Protein AF-A0A6M1ZUJ4-F1 (afdb_monomer_lite)

Structure (mmCIF, N/CA/C/O backbone):
data_AF-A0A6M1ZUJ4-F1
#
_entry.id   AF-A0A6M1ZUJ4-F1
#
loop_
_atom_site.group_PDB
_atom_site.id
_atom_site.type_symbol
_atom_site.label_atom_id
_atom_site.label_alt_id
_atom_site.label_comp_id
_atom_site.label_asym_id
_atom_site.label_entity_id
_atom_site.label_seq_id
_atom_site.pdbx_PDB_ins_code
_atom_site.Cartn_x
_atom_site.Cartn_y
_atom_site.Cartn_z
_atom_site.occupancy
_atom_site.B_iso_or_equiv
_atom_site.auth_seq_id
_atom_site.auth_comp_id
_atom_site.auth_asym_id
_atom_site.auth_atom_id
_atom_site.pdbx_PDB_model_num
ATOM 1 N N . MET A 1 1 ? 1.430 -3.923 -24.178 1.00 61.16 1 MET A N 1
ATOM 2 C CA . MET A 1 1 ? 0.235 -3.981 -23.313 1.00 61.16 1 MET A CA 1
ATOM 3 C C . MET A 1 1 ? 0.054 -2.600 -22.725 1.00 61.16 1 MET A C 1
ATOM 5 O O . MET A 1 1 ? 1.054 -2.009 -22.336 1.00 61.16 1 MET A O 1
ATOM 9 N N . ASP A 1 2 ? -1.163 -2.072 -22.769 1.00 83.12 2 ASP A N 1
ATOM 10 C CA . ASP A 1 2 ? -1.464 -0.714 -22.314 1.00 83.12 2 ASP A CA 1
ATOM 11 C C . ASP A 1 2 ? -1.152 -0.551 -20.813 1.00 83.12 2 ASP A C 1
ATOM 13 O O . ASP A 1 2 ? -1.411 -1.467 -20.025 1.00 83.12 2 ASP A O 1
ATOM 17 N N . LYS A 1 3 ? -0.570 0.591 -20.426 1.00 77.50 3 LYS A N 1
ATOM 18 C CA . LYS A 1 3 ? -0.231 0.896 -19.027 1.00 77.50 3 LYS A CA 1
ATOM 19 C C . LYS A 1 3 ? -1.488 0.998 -18.166 1.00 77.50 3 LYS A C 1
ATOM 21 O O . LYS A 1 3 ? -1.440 0.568 -17.014 1.00 77.50 3 LYS A O 1
ATOM 26 N N . ASP A 1 4 ? -2.592 1.463 -18.743 1.00 84.19 4 ASP A N 1
ATOM 27 C CA . ASP A 1 4 ? -3.870 1.606 -18.045 1.00 84.19 4 ASP A CA 1
ATOM 28 C C . ASP A 1 4 ? -4.486 0.232 -17.744 1.00 84.19 4 ASP A C 1
ATOM 30 O O . ASP A 1 4 ? -4.960 -0.026 -16.639 1.00 84.19 4 ASP A O 1
ATOM 34 N N . ILE A 1 5 ? -4.358 -0.718 -18.680 1.00 88.75 5 ILE A N 1
ATOM 35 C CA . ILE A 1 5 ? -4.803 -2.108 -18.479 1.00 88.75 5 ILE A CA 1
ATOM 36 C C . ILE A 1 5 ? -4.018 -2.779 -17.344 1.00 88.75 5 ILE A C 1
ATOM 38 O O . ILE A 1 5 ? -4.593 -3.536 -16.561 1.00 88.75 5 ILE A O 1
ATOM 42 N N . LEU A 1 6 ? -2.707 -2.536 -17.254 1.00 88.88 6 LEU A N 1
ATOM 43 C CA . LEU A 1 6 ? -1.883 -3.088 -16.174 1.00 88.88 6 LEU A CA 1
ATOM 44 C C . LEU A 1 6 ? -2.267 -2.516 -14.811 1.00 88.88 6 LEU A C 1
ATOM 46 O O . LEU A 1 6 ? -2.349 -3.263 -13.834 1.00 88.88 6 LEU A O 1
ATOM 50 N N . PHE A 1 7 ? -2.531 -1.212 -14.760 1.00 90.94 7 PHE A N 1
ATOM 51 C CA . PHE A 1 7 ? -2.900 -0.522 -13.533 1.00 90.94 7 PHE A CA 1
ATOM 52 C C . PHE A 1 7 ? -4.209 -1.082 -12.964 1.00 90.94 7 PHE A C 1
ATOM 54 O O . PHE A 1 7 ? -4.247 -1.531 -11.817 1.00 90.94 7 PHE A O 1
ATOM 61 N N . GLU A 1 8 ? -5.244 -1.180 -13.801 1.00 91.69 8 GLU A N 1
ATOM 62 C CA . GLU A 1 8 ? -6.546 -1.715 -13.392 1.00 91.69 8 GLU A CA 1
ATOM 63 C C . GLU A 1 8 ? -6.491 -3.201 -13.022 1.00 91.69 8 GLU A C 1
ATOM 65 O O . GLU A 1 8 ? -7.060 -3.614 -12.010 1.00 91.69 8 GLU A O 1
ATOM 70 N N . LYS A 1 9 ? -5.739 -4.024 -13.766 1.00 91.81 9 LYS A N 1
ATOM 71 C CA . LYS A 1 9 ? -5.535 -5.433 -13.385 1.00 91.81 9 LYS A CA 1
ATOM 72 C C . LYS A 1 9 ? -4.867 -5.575 -12.023 1.00 91.81 9 LYS A C 1
ATOM 74 O O . LYS A 1 9 ? -5.251 -6.449 -11.249 1.00 91.81 9 LYS A O 1
ATOM 79 N N . THR A 1 10 ? -3.901 -4.711 -11.725 1.00 91.19 10 THR A N 1
ATOM 80 C CA . THR A 1 10 ? -3.196 -4.746 -10.442 1.00 91.19 10 THR A CA 1
ATOM 81 C C . THR A 1 10 ? -4.127 -4.361 -9.293 1.00 91.19 10 THR A C 1
ATOM 83 O O . THR A 1 10 ? -4.142 -5.049 -8.275 1.00 91.19 10 THR A O 1
ATOM 86 N N . LYS A 1 11 ? -4.965 -3.327 -9.468 1.00 93.44 11 LYS A N 1
ATOM 87 C CA . LYS A 1 11 ? -6.009 -2.963 -8.491 1.00 93.44 11 LYS A CA 1
ATOM 88 C C . LYS A 1 11 ? -6.936 -4.136 -8.194 1.00 93.44 11 LYS A C 1
ATOM 90 O O . LYS A 1 11 ? -7.133 -4.482 -7.032 1.00 93.44 11 LYS A O 1
ATOM 95 N N . LEU A 1 12 ? -7.475 -4.763 -9.241 1.00 90.81 12 LEU A N 1
ATOM 96 C CA . LEU A 1 12 ? -8.391 -5.894 -9.099 1.00 90.81 12 LEU A CA 1
ATOM 97 C C . LEU A 1 12 ? -7.730 -7.082 -8.395 1.00 90.81 12 LEU A C 1
ATOM 99 O O . LEU A 1 12 ? -8.367 -7.713 -7.558 1.00 90.81 12 LEU A O 1
ATOM 103 N N . ALA A 1 13 ? -6.458 -7.361 -8.687 1.00 90.06 13 ALA A N 1
ATOM 104 C CA . ALA A 1 13 ? -5.714 -8.420 -8.015 1.00 90.06 13 ALA A CA 1
ATOM 105 C C . ALA A 1 13 ? -5.534 -8.144 -6.514 1.00 90.06 13 ALA A C 1
ATOM 107 O O . ALA A 1 13 ? -5.751 -9.042 -5.704 1.00 90.06 13 ALA A O 1
ATOM 108 N N . ILE A 1 14 ? -5.199 -6.903 -6.139 1.00 89.44 14 ILE A N 1
ATOM 109 C CA . ILE A 1 14 ? -5.077 -6.497 -4.730 1.00 89.44 14 ILE A CA 1
ATOM 110 C C . ILE A 1 14 ? -6.417 -6.668 -4.009 1.00 89.44 14 ILE A C 1
ATOM 112 O O . ILE A 1 14 ? -6.458 -7.275 -2.944 1.00 89.44 14 ILE A O 1
ATOM 116 N N . LEU A 1 15 ? -7.510 -6.178 -4.602 1.00 88.44 15 LEU A N 1
ATOM 117 C CA . LEU A 1 15 ? -8.849 -6.277 -4.013 1.00 88.44 15 LEU A CA 1
ATOM 118 C C . LEU A 1 15 ? -9.312 -7.732 -3.870 1.00 88.44 15 LEU A C 1
ATOM 120 O O . LEU A 1 15 ? -9.885 -8.095 -2.847 1.00 88.44 15 LEU A O 1
ATOM 124 N N . ALA A 1 16 ? -9.033 -8.575 -4.866 1.00 86.69 16 ALA A N 1
ATOM 125 C CA . ALA A 1 16 ? -9.377 -9.994 -4.829 1.00 86.69 16 ALA A CA 1
ATOM 126 C C . ALA A 1 16 ? -8.588 -10.777 -3.765 1.00 86.69 16 ALA A C 1
ATOM 128 O O . ALA A 1 16 ? -9.062 -11.808 -3.296 1.00 86.69 16 ALA A O 1
ATOM 129 N N . TYR A 1 17 ? -7.398 -10.304 -3.385 1.00 82.75 17 TYR A N 1
ATOM 130 C CA . TYR A 1 17 ? -6.538 -10.955 -2.396 1.00 82.75 17 TYR A CA 1
ATOM 131 C C . TYR A 1 17 ? -6.800 -10.510 -0.948 1.00 82.75 17 TYR A C 1
ATOM 133 O O . TYR A 1 17 ? -6.127 -10.969 -0.029 1.00 82.75 17 TYR A O 1
ATOM 141 N N . CYS A 1 18 ? -7.762 -9.631 -0.679 1.00 76.81 18 CYS A N 1
ATOM 142 C CA . CYS A 1 18 ? -8.153 -9.323 0.699 1.00 76.81 18 CYS A CA 1
ATOM 143 C C . CYS A 1 18 ? -8.884 -10.534 1.324 1.00 76.81 18 CYS A C 1
ATOM 145 O O . CYS A 1 18 ? -10.108 -10.574 1.361 1.00 76.81 18 CYS A O 1
ATOM 147 N N . ILE A 1 19 ? -8.113 -11.540 1.768 1.00 63.97 19 ILE A N 1
ATOM 148 C CA . ILE A 1 19 ? -8.571 -12.864 2.238 1.00 63.97 19 ILE A CA 1
ATOM 149 C C . ILE A 1 19 ? -9.417 -12.761 3.522 1.00 63.97 19 ILE A C 1
ATOM 151 O O . ILE A 1 19 ? -10.302 -13.588 3.726 1.00 63.97 19 ILE A O 1
ATOM 155 N N . GLU A 1 20 ? -9.183 -11.748 4.366 1.00 59.97 20 GLU A N 1
ATOM 156 C CA . GLU A 1 20 ? -9.837 -11.588 5.678 1.00 59.97 20 GLU A CA 1
ATOM 157 C C . GLU A 1 20 ? -10.272 -10.132 5.941 1.00 59.97 20 GLU A C 1
ATOM 159 O O . GLU A 1 20 ? -9.967 -9.571 6.987 1.00 59.97 20 GLU A O 1
ATOM 164 N N . ASP A 1 21 ? -10.919 -9.472 4.975 1.00 77.19 21 ASP A N 1
ATOM 165 C CA . ASP A 1 21 ? -11.313 -8.041 5.006 1.00 77.19 21 ASP A CA 1
ATOM 166 C C . ASP A 1 21 ? -10.150 -7.027 5.034 1.00 77.19 21 ASP A C 1
ATOM 168 O O . ASP A 1 21 ? -10.345 -5.835 4.788 1.00 77.19 21 ASP A O 1
ATOM 172 N N . TRP A 1 22 ? -8.923 -7.482 5.279 1.00 84.88 22 TRP A N 1
ATOM 173 C CA . TRP A 1 22 ? -7.704 -6.684 5.235 1.00 84.88 22 TRP A CA 1
ATOM 174 C C . TRP A 1 22 ? -6.555 -7.480 4.609 1.00 84.88 22 TRP A C 1
ATOM 176 O O . TRP A 1 22 ? -6.576 -8.706 4.508 1.00 84.88 22 TRP A O 1
ATOM 186 N N . THR A 1 23 ? -5.530 -6.761 4.161 1.00 85.88 23 THR A N 1
ATOM 187 C CA . THR A 1 23 ? -4.269 -7.337 3.693 1.00 85.88 23 THR A CA 1
ATOM 188 C C . THR A 1 23 ? -3.114 -6.472 4.167 1.00 85.88 23 THR A C 1
ATOM 190 O O . THR A 1 23 ? -3.262 -5.268 4.392 1.00 85.88 23 THR A O 1
ATOM 193 N N . SER A 1 24 ? -1.9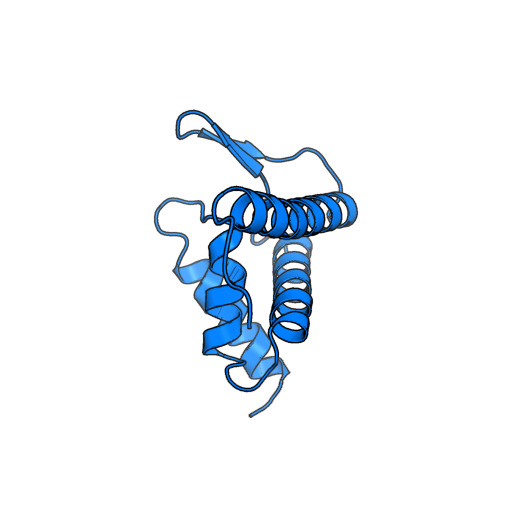48 -7.087 4.330 1.00 86.56 24 SER A N 1
ATOM 194 C CA . SER A 1 24 ? -0.740 -6.352 4.672 1.00 86.56 24 SER A CA 1
ATOM 195 C C . SER A 1 24 ? -0.277 -5.502 3.489 1.00 86.56 24 SER A C 1
ATOM 197 O O . SER A 1 24 ? -0.140 -5.990 2.366 1.00 86.56 24 SER A O 1
ATOM 199 N N . LEU A 1 25 ? 0.049 -4.235 3.757 1.00 87.00 25 LEU A N 1
ATOM 200 C CA . LEU A 1 25 ? 0.579 -3.305 2.755 1.00 87.00 25 LEU A CA 1
ATOM 201 C C . LEU A 1 25 ? 1.894 -3.794 2.123 1.00 87.00 25 LEU A C 1
ATOM 203 O O . LEU A 1 25 ? 2.218 -3.385 1.011 1.00 87.00 25 LEU A O 1
ATOM 207 N N . TYR A 1 26 ? 2.622 -4.698 2.789 1.00 84.69 26 TYR A N 1
ATOM 208 C CA . TYR A 1 26 ? 3.843 -5.318 2.261 1.00 84.69 26 TYR A CA 1
ATOM 209 C C . TYR A 1 26 ? 3.597 -6.273 1.092 1.00 84.69 26 TYR A C 1
ATOM 211 O O . TYR A 1 26 ? 4.525 -6.535 0.334 1.00 84.69 26 TYR A O 1
ATOM 219 N N . PHE A 1 27 ? 2.371 -6.766 0.905 1.00 87.88 27 PHE A N 1
ATOM 220 C CA . PHE A 1 27 ? 2.050 -7.605 -0.251 1.00 87.88 27 PHE A CA 1
ATOM 221 C C . PHE A 1 27 ? 1.761 -6.790 -1.511 1.00 87.88 27 PHE A C 1
ATOM 223 O O . PHE A 1 27 ? 1.849 -7.329 -2.612 1.00 87.88 27 PHE A O 1
ATOM 230 N N . VAL A 1 28 ? 1.457 -5.491 -1.383 1.00 90.12 28 VAL A N 1
ATOM 231 C CA . VAL A 1 28 ? 1.131 -4.637 -2.534 1.00 90.12 28 VAL A CA 1
ATOM 232 C C . VAL A 1 28 ? 2.248 -4.638 -3.589 1.00 90.12 28 VAL A C 1
ATOM 234 O O . VAL A 1 28 ? 1.930 -4.920 -4.746 1.00 90.12 28 VAL A O 1
ATOM 237 N N . PRO A 1 29 ? 3.537 -4.428 -3.244 1.00 91.50 29 PRO A N 1
ATOM 238 C CA . PRO A 1 29 ? 4.625 -4.518 -4.218 1.00 91.50 29 PRO A CA 1
ATOM 239 C C . PRO A 1 29 ? 4.694 -5.849 -4.967 1.00 91.50 29 PRO A C 1
ATOM 241 O O . PRO A 1 29 ? 4.982 -5.840 -6.159 1.00 91.50 29 PRO A O 1
ATOM 244 N N . SER A 1 30 ? 4.368 -6.974 -4.326 1.00 88.94 30 SER A N 1
ATOM 245 C CA . SER A 1 30 ? 4.364 -8.287 -4.983 1.00 88.94 30 SER A CA 1
ATOM 246 C C . SER A 1 30 ? 3.276 -8.404 -6.054 1.00 88.94 30 SER A C 1
ATOM 248 O O . SER A 1 30 ? 3.503 -9.035 -7.083 1.00 88.94 30 SER A O 1
ATOM 250 N N . PHE A 1 31 ? 2.111 -7.770 -5.870 1.00 90.25 31 PHE A N 1
ATOM 251 C CA . PHE A 1 31 ? 1.097 -7.690 -6.932 1.00 90.25 31 PHE A CA 1
ATOM 252 C C . PHE A 1 31 ? 1.571 -6.813 -8.084 1.00 90.25 31 PHE A C 1
ATOM 254 O O . PHE A 1 31 ? 1.404 -7.177 -9.244 1.00 90.25 31 PHE A O 1
ATOM 261 N N . VAL A 1 32 ? 2.202 -5.678 -7.778 1.00 91.06 32 VAL A N 1
ATOM 262 C CA . VAL A 1 32 ? 2.767 -4.797 -8.807 1.00 91.06 32 VAL A CA 1
ATOM 263 C C . VAL A 1 32 ? 3.850 -5.532 -9.599 1.00 91.06 32 VAL A C 1
ATOM 265 O O . VAL A 1 32 ? 3.814 -5.534 -10.824 1.00 91.06 32 VAL A O 1
ATOM 268 N N . GLU A 1 33 ? 4.763 -6.234 -8.939 1.00 91.81 33 GLU A N 1
ATOM 269 C CA . GLU A 1 33 ? 5.832 -6.996 -9.589 1.00 91.81 33 GLU A CA 1
ATOM 270 C C . GLU A 1 33 ? 5.298 -8.054 -10.570 1.00 91.81 33 GLU A C 1
ATOM 272 O O . GLU A 1 33 ? 5.832 -8.196 -11.670 1.00 91.81 33 GLU A O 1
ATOM 277 N N . GLN A 1 34 ? 4.187 -8.729 -10.253 1.00 90.44 34 GLN A N 1
ATOM 278 C CA . GLN A 1 34 ? 3.562 -9.700 -11.166 1.00 90.44 34 GLN A CA 1
ATOM 279 C C . GLN A 1 34 ? 3.147 -9.077 -12.509 1.00 90.44 34 GLN A C 1
ATOM 281 O O . GLN A 1 34 ? 3.288 -9.707 -13.562 1.00 90.44 34 GLN A O 1
ATOM 286 N N . PHE A 1 35 ? 2.654 -7.836 -12.491 1.00 89.81 35 PHE A N 1
ATOM 287 C CA . PHE A 1 35 ? 2.173 -7.128 -13.681 1.00 89.81 35 PHE A CA 1
ATOM 288 C C . PHE A 1 35 ? 3.240 -6.235 -14.336 1.00 89.81 35 PHE A C 1
ATOM 290 O O . PHE A 1 35 ? 3.147 -5.951 -15.533 1.00 89.81 35 PHE A O 1
ATOM 297 N N . TYR A 1 36 ? 4.276 -5.847 -13.589 1.00 89.75 36 TYR A N 1
ATOM 298 C CA . TYR A 1 36 ? 5.360 -4.951 -14.005 1.00 89.75 36 TYR A CA 1
ATOM 299 C C . TYR A 1 36 ? 6.748 -5.615 -13.904 1.00 89.75 36 TYR A C 1
ATOM 301 O O . TYR A 1 36 ? 7.745 -4.945 -13.673 1.00 89.75 36 TYR A O 1
ATOM 309 N N . ARG A 1 37 ? 6.832 -6.930 -14.147 1.00 85.12 37 ARG A N 1
ATOM 310 C CA . ARG A 1 37 ? 8.013 -7.811 -13.961 1.00 85.12 37 ARG A CA 1
ATOM 311 C C . ARG A 1 37 ? 9.356 -7.392 -14.584 1.00 85.12 37 ARG A C 1
ATOM 313 O O . ARG A 1 37 ? 10.353 -8.072 -14.383 1.00 85.12 37 ARG A O 1
ATOM 320 N N . PHE A 1 38 ? 9.369 -6.367 -15.429 1.00 88.75 38 PHE A N 1
ATOM 321 C CA . PHE A 1 38 ? 10.573 -5.867 -16.102 1.00 88.75 38 PHE A CA 1
ATOM 322 C C . PHE A 1 38 ? 11.045 -4.521 -15.550 1.00 88.75 38 PHE A C 1
ATOM 324 O O . PHE A 1 38 ? 12.024 -3.969 -16.044 1.00 88.75 38 PHE A O 1
ATOM 331 N N . GLU A 1 39 ? 10.322 -3.965 -14.582 1.00 89.31 39 GLU A N 1
ATOM 332 C CA . GLU A 1 39 ? 10.677 -2.709 -13.942 1.00 89.31 39 GLU A CA 1
ATOM 333 C C . GLU A 1 39 ? 11.590 -2.959 -12.749 1.00 89.31 39 GLU A C 1
ATOM 335 O O . GLU A 1 39 ? 11.524 -4.002 -12.098 1.00 89.31 39 GLU A O 1
ATOM 340 N N . ASP A 1 40 ? 12.465 -1.999 -12.473 1.00 92.62 40 ASP A N 1
ATOM 341 C CA . ASP A 1 40 ? 13.332 -2.068 -11.310 1.00 92.62 40 ASP A CA 1
ATOM 342 C C . ASP A 1 40 ? 12.550 -1.867 -10.001 1.00 92.62 40 ASP A C 1
ATOM 344 O O . ASP A 1 40 ? 11.420 -1.370 -9.963 1.00 92.62 40 ASP A O 1
ATOM 348 N N . SER A 1 41 ? 13.188 -2.240 -8.892 1.00 87.12 41 SER A N 1
ATOM 349 C CA . SER A 1 41 ? 12.569 -2.193 -7.565 1.00 87.12 41 SER A CA 1
ATOM 350 C C . SER A 1 41 ? 12.121 -0.793 -7.117 1.00 87.12 41 SER A C 1
ATOM 352 O O . SER A 1 41 ? 11.191 -0.684 -6.313 1.00 87.12 41 SER A O 1
ATOM 354 N N . GLU A 1 42 ? 12.742 0.282 -7.611 1.00 90.12 42 GLU A N 1
ATOM 355 C CA . GLU A 1 42 ? 12.346 1.651 -7.280 1.00 90.12 42 GLU A CA 1
ATOM 356 C C . GLU A 1 42 ? 11.053 2.018 -8.013 1.00 90.12 42 GLU A C 1
ATOM 358 O O . GLU A 1 42 ? 10.096 2.488 -7.387 1.00 90.12 42 GLU A O 1
ATOM 363 N N . LEU A 1 43 ? 10.969 1.705 -9.309 1.00 92.50 43 LEU A N 1
ATOM 364 C CA . LEU A 1 43 ? 9.747 1.875 -10.094 1.00 92.50 43 LEU A CA 1
ATOM 365 C C . LEU A 1 43 ? 8.581 1.048 -9.541 1.00 92.50 43 LEU A C 1
ATOM 367 O O . LEU A 1 43 ? 7.471 1.576 -9.426 1.00 92.50 43 LEU A O 1
ATOM 371 N N . ILE A 1 44 ? 8.822 -0.194 -9.110 1.00 92.50 44 ILE A N 1
ATOM 372 C CA . ILE A 1 44 ? 7.797 -1.024 -8.457 1.00 92.50 44 ILE A CA 1
ATOM 373 C C . ILE A 1 44 ? 7.252 -0.340 -7.197 1.00 92.50 44 ILE A C 1
ATOM 375 O O . ILE A 1 44 ? 6.033 -0.276 -7.011 1.00 92.50 44 ILE A O 1
ATOM 379 N N . LYS A 1 45 ? 8.111 0.239 -6.349 1.00 91.56 45 LYS A N 1
ATOM 380 C CA . LYS A 1 45 ? 7.673 0.978 -5.150 1.00 91.56 45 LYS A CA 1
ATOM 381 C C . LYS A 1 45 ? 6.866 2.222 -5.506 1.00 91.56 45 LYS A C 1
ATOM 383 O O . LYS A 1 45 ? 5.806 2.448 -4.920 1.00 91.56 45 LYS A O 1
ATOM 388 N N . ILE A 1 46 ? 7.329 3.008 -6.481 1.00 93.88 46 ILE A N 1
ATOM 389 C CA . ILE A 1 46 ? 6.624 4.208 -6.958 1.00 93.88 46 ILE A CA 1
ATOM 390 C C . ILE A 1 46 ? 5.219 3.836 -7.443 1.00 93.88 46 ILE A C 1
ATOM 392 O O . ILE A 1 46 ? 4.236 4.477 -7.064 1.00 93.88 46 ILE A O 1
ATOM 396 N N . LYS A 1 47 ? 5.102 2.765 -8.229 1.00 94.06 47 LYS A N 1
ATOM 397 C CA . LYS A 1 47 ? 3.813 2.286 -8.738 1.00 94.06 47 LYS A CA 1
ATOM 398 C C . LYS A 1 47 ? 2.917 1.714 -7.663 1.00 94.06 47 LYS A C 1
ATOM 400 O O . LYS A 1 47 ? 1.719 1.971 -7.686 1.00 94.06 47 LYS A O 1
ATOM 405 N N . SER A 1 48 ? 3.492 1.012 -6.695 1.00 94.88 48 SER A N 1
ATOM 406 C CA . SER A 1 48 ? 2.761 0.524 -5.526 1.00 94.88 48 SER A CA 1
ATOM 407 C C . SER A 1 48 ? 2.106 1.681 -4.774 1.00 94.88 48 SER A C 1
ATOM 409 O O . SER A 1 48 ? 0.908 1.635 -4.507 1.00 94.88 48 SER A O 1
ATOM 411 N N . LEU A 1 49 ? 2.845 2.765 -4.515 1.00 95.88 49 LEU A N 1
ATOM 412 C CA . LEU A 1 49 ? 2.286 3.965 -3.883 1.00 95.88 49 LEU A CA 1
ATOM 413 C C . LEU A 1 49 ? 1.215 4.638 -4.753 1.00 95.88 49 LEU A C 1
ATOM 415 O O . LEU A 1 49 ? 0.210 5.099 -4.218 1.00 95.88 49 LEU A O 1
ATOM 419 N N . ALA A 1 50 ? 1.393 4.676 -6.077 1.00 96.12 50 ALA A N 1
ATOM 420 C CA . ALA A 1 50 ? 0.393 5.225 -6.994 1.00 96.12 50 ALA A CA 1
ATOM 421 C C . ALA A 1 50 ? -0.918 4.417 -6.986 1.00 96.12 50 ALA A C 1
ATOM 423 O O . ALA A 1 50 ? -2.000 5.003 -6.953 1.00 96.12 50 ALA A O 1
ATOM 424 N N . ILE A 1 51 ? -0.828 3.086 -6.958 1.00 95.25 51 ILE A N 1
ATOM 425 C CA . ILE A 1 51 ? -1.987 2.188 -6.879 1.00 95.25 51 ILE A CA 1
ATOM 426 C C . ILE A 1 51 ? -2.682 2.323 -5.522 1.00 95.25 51 ILE A C 1
ATOM 428 O O . ILE A 1 51 ? -3.896 2.496 -5.482 1.00 95.25 51 ILE A O 1
ATOM 432 N N . ILE A 1 52 ? -1.930 2.335 -4.414 1.00 95.44 52 ILE A N 1
ATOM 433 C CA . ILE A 1 52 ? -2.491 2.555 -3.069 1.00 95.44 52 ILE A CA 1
ATOM 434 C C . ILE A 1 52 ? -3.209 3.902 -3.005 1.00 95.44 52 ILE A C 1
ATOM 436 O O . ILE A 1 52 ? -4.334 3.977 -2.517 1.00 95.44 52 ILE A O 1
ATOM 440 N N . LYS A 1 53 ? -2.584 4.965 -3.528 1.00 96.88 53 LYS A N 1
ATOM 441 C CA . LYS A 1 53 ? -3.198 6.294 -3.593 1.00 96.88 53 LYS A CA 1
ATOM 442 C C . LYS A 1 53 ? -4.530 6.244 -4.330 1.00 96.88 53 LYS A C 1
ATOM 444 O O . LYS A 1 53 ? -5.510 6.770 -3.821 1.00 96.88 53 LYS A O 1
ATOM 449 N N . ASN A 1 54 ? -4.564 5.608 -5.499 1.00 96.38 54 ASN A N 1
ATOM 450 C CA . ASN A 1 54 ? -5.782 5.502 -6.288 1.00 96.38 54 ASN A CA 1
ATOM 451 C C . ASN A 1 54 ? -6.880 4.705 -5.555 1.00 96.38 54 ASN A C 1
ATOM 453 O O . ASN A 1 54 ? -8.013 5.167 -5.497 1.00 96.38 54 ASN A O 1
ATOM 457 N N . LEU A 1 55 ? -6.544 3.582 -4.914 1.00 95.12 55 LEU A N 1
ATOM 458 C CA . LEU A 1 55 ? -7.502 2.798 -4.124 1.00 95.12 55 LEU A CA 1
ATOM 459 C C . LEU A 1 55 ? -8.080 3.591 -2.936 1.00 95.12 55 LEU A C 1
ATOM 461 O O . LEU A 1 55 ? -9.266 3.462 -2.626 1.00 95.12 55 LEU A O 1
ATOM 465 N N . LEU A 1 56 ? -7.257 4.413 -2.274 1.00 95.31 56 LEU A N 1
ATOM 466 C CA . LEU A 1 56 ? -7.688 5.298 -1.186 1.00 95.31 56 LEU A CA 1
ATOM 467 C C . LEU A 1 56 ? -8.560 6.454 -1.700 1.00 95.31 56 LEU A C 1
ATOM 469 O O . LEU A 1 56 ? -9.596 6.746 -1.103 1.00 95.31 56 LEU A O 1
ATOM 473 N N . ASP A 1 57 ? -8.161 7.095 -2.804 1.00 96.94 57 ASP A N 1
ATOM 474 C CA . ASP A 1 57 ? -8.905 8.191 -3.441 1.00 96.94 57 ASP A CA 1
ATOM 475 C C . ASP A 1 57 ? -10.299 7.716 -3.897 1.00 96.94 57 ASP A C 1
ATOM 477 O O . ASP A 1 57 ? -11.298 8.405 -3.681 1.00 96.94 57 ASP A O 1
ATOM 481 N N . GLU A 1 58 ? -10.385 6.507 -4.463 1.00 95.50 58 GLU A N 1
ATOM 482 C CA . GLU A 1 58 ? -11.640 5.869 -4.888 1.00 95.50 58 GLU A CA 1
ATOM 483 C C . GLU A 1 58 ? -12.455 5.287 -3.718 1.00 95.50 58 GLU A C 1
ATOM 485 O O . GLU A 1 58 ? -13.557 4.782 -3.927 1.00 95.50 58 GLU A O 1
ATOM 490 N N . LYS A 1 59 ? -11.950 5.383 -2.478 1.00 94.81 59 LYS A N 1
ATOM 491 C CA . LYS A 1 59 ? -12.575 4.840 -1.258 1.00 94.81 59 LYS A CA 1
ATOM 492 C C . LYS A 1 59 ? -12.851 3.332 -1.328 1.00 94.81 59 LYS A C 1
ATOM 494 O O . LYS A 1 59 ? -13.767 2.842 -0.671 1.00 94.81 59 LYS A O 1
ATOM 499 N N . LEU A 1 60 ? -12.056 2.601 -2.109 1.00 92.19 60 LEU A N 1
ATOM 500 C CA . LEU A 1 60 ? -12.149 1.144 -2.230 1.00 92.19 60 LEU A CA 1
ATOM 501 C C . LEU A 1 60 ? -11.447 0.429 -1.074 1.00 92.19 60 LEU A C 1
ATOM 503 O O . LEU A 1 60 ? -11.784 -0.707 -0.755 1.00 92.19 60 LEU A O 1
ATOM 507 N N . VAL A 1 61 ? -10.477 1.094 -0.444 1.00 92.31 61 VAL A N 1
ATOM 508 C CA . VAL A 1 61 ? -9.738 0.578 0.712 1.00 92.31 61 VAL A CA 1
ATOM 509 C C . VAL A 1 61 ? -9.586 1.650 1.785 1.00 92.31 61 VAL A C 1
ATOM 511 O O . VAL A 1 61 ? -9.729 2.847 1.530 1.00 92.31 61 VAL A O 1
ATOM 514 N N . VAL A 1 62 ? -9.238 1.211 2.990 1.00 93.50 62 VAL A N 1
ATOM 515 C CA . VAL A 1 62 ? -8.841 2.065 4.112 1.00 93.50 62 VAL A CA 1
ATOM 516 C C . VAL A 1 62 ? -7.495 1.562 4.628 1.00 93.50 62 VAL A C 1
ATOM 518 O O . VAL A 1 62 ? -7.277 0.356 4.692 1.00 93.50 62 VAL A O 1
ATOM 521 N N . ALA A 1 63 ? -6.585 2.469 4.989 1.00 94.44 63 ALA A N 1
ATOM 522 C CA . ALA A 1 63 ? -5.311 2.118 5.617 1.00 94.44 63 ALA A CA 1
ATOM 523 C C . ALA A 1 63 ? -5.426 2.180 7.147 1.00 94.44 63 ALA A C 1
ATOM 525 O O . ALA A 1 63 ? -6.133 3.030 7.696 1.00 94.44 63 ALA A O 1
ATOM 526 N N . GLY A 1 64 ? -4.744 1.274 7.838 1.00 94.88 64 GLY A N 1
ATOM 527 C CA . GLY A 1 64 ? -4.880 1.119 9.278 1.00 94.88 64 GLY A CA 1
ATOM 528 C C . GLY A 1 64 ? -3.863 0.155 9.867 1.00 94.88 64 GLY A C 1
ATOM 529 O O . GLY A 1 64 ? -3.125 -0.509 9.142 1.00 94.88 64 GLY A O 1
ATOM 530 N N . ASP A 1 65 ? -3.862 0.081 11.193 1.00 92.94 65 ASP A N 1
ATOM 531 C CA . ASP A 1 65 ? -3.084 -0.900 11.941 1.00 92.94 65 ASP A CA 1
ATOM 532 C C . ASP A 1 65 ? -3.954 -2.121 12.249 1.00 92.94 65 ASP A C 1
ATOM 534 O O . ASP A 1 65 ? -5.146 -1.994 12.540 1.00 92.94 65 ASP A O 1
ATOM 538 N N . LEU A 1 66 ? -3.353 -3.307 12.231 1.00 89.94 66 LEU A N 1
ATOM 539 C CA . LEU A 1 66 ? -3.981 -4.519 12.744 1.00 89.94 66 LEU A CA 1
ATOM 540 C C . LEU A 1 66 ? -3.443 -4.791 14.152 1.00 89.94 66 LEU A C 1
ATOM 542 O O . LEU A 1 66 ? -2.289 -5.178 14.317 1.00 89.94 66 LEU A O 1
ATOM 546 N N . ILE A 1 67 ? -4.275 -4.582 15.173 1.00 91.06 67 ILE A N 1
ATOM 547 C CA . ILE A 1 67 ? -3.903 -4.762 16.583 1.00 91.06 67 ILE A CA 1
ATOM 548 C C . ILE A 1 67 ? -4.824 -5.816 17.190 1.00 91.06 67 ILE A C 1
ATOM 550 O O . ILE A 1 67 ? -6.039 -5.636 17.201 1.00 91.06 67 ILE A O 1
ATOM 554 N N . ASN A 1 68 ? -4.259 -6.909 17.715 1.00 89.44 68 ASN A N 1
ATOM 555 C CA . ASN A 1 68 ? -5.017 -8.022 18.307 1.00 89.44 68 ASN A CA 1
ATOM 556 C C . ASN A 1 68 ? -6.150 -8.529 17.386 1.00 89.44 68 ASN A C 1
ATOM 558 O O . ASN A 1 68 ? -7.298 -8.631 17.816 1.00 89.44 68 ASN A O 1
ATOM 562 N N . ASN A 1 69 ? -5.846 -8.782 16.104 1.00 86.19 69 ASN A N 1
ATOM 563 C CA . ASN A 1 69 ? -6.816 -9.158 15.059 1.00 86.19 69 ASN A CA 1
ATOM 564 C C . ASN A 1 69 ? -7.944 -8.143 14.798 1.00 86.19 69 ASN A C 1
ATOM 566 O O . ASN A 1 69 ? -8.928 -8.460 14.133 1.00 86.19 69 ASN A O 1
ATOM 570 N N . LYS A 1 70 ? -7.814 -6.907 15.283 1.00 89.81 70 LYS A N 1
ATOM 571 C CA . LYS A 1 70 ? -8.768 -5.835 15.018 1.00 89.81 70 LYS A CA 1
ATOM 572 C C . LYS A 1 70 ? -8.136 -4.778 14.129 1.00 89.81 70 LYS A C 1
ATOM 574 O O . LYS A 1 70 ? -7.099 -4.211 14.470 1.00 89.81 70 LYS A O 1
ATOM 579 N N . PHE A 1 71 ? -8.796 -4.485 13.015 1.00 91.06 71 PHE A N 1
ATOM 580 C CA . PHE A 1 71 ? -8.397 -3.395 12.136 1.00 91.06 71 PHE A CA 1
ATOM 581 C C . PHE A 1 71 ? -8.764 -2.041 12.757 1.00 91.06 71 PHE A C 1
ATOM 583 O O . PHE A 1 71 ? -9.909 -1.810 13.160 1.00 91.06 71 PHE A O 1
ATOM 590 N N . ILE A 1 72 ? -7.785 -1.143 12.845 1.00 94.31 72 ILE A N 1
ATOM 591 C CA . ILE A 1 72 ? -7.922 0.213 13.375 1.00 94.31 72 ILE A CA 1
ATOM 592 C C . ILE A 1 72 ? -7.555 1.198 12.259 1.00 94.31 72 ILE A C 1
ATOM 594 O O . ILE A 1 72 ? -6.370 1.404 11.990 1.00 94.31 72 ILE A O 1
ATOM 598 N N . PRO A 1 73 ? -8.556 1.832 11.618 1.00 94.94 73 PRO A N 1
ATOM 599 C CA . PRO A 1 73 ? -8.328 2.822 10.575 1.00 94.94 73 PRO A CA 1
ATOM 600 C C . PRO A 1 73 ? -7.475 3.992 11.055 1.00 94.94 73 PRO A C 1
ATOM 602 O O . PRO A 1 73 ? -7.699 4.549 12.137 1.00 94.94 73 PRO A O 1
ATOM 605 N N . TRP A 1 74 ? -6.549 4.431 10.213 1.00 96.44 74 TRP A N 1
ATOM 606 C CA . TRP A 1 74 ? -5.795 5.649 10.459 1.00 96.44 74 TRP A CA 1
ATOM 607 C C . TRP A 1 74 ? -6.659 6.888 10.221 1.00 96.44 74 TRP A C 1
ATOM 609 O O . TRP A 1 74 ? -7.295 7.044 9.181 1.00 96.44 74 TRP A O 1
ATOM 619 N N . LYS A 1 75 ? -6.648 7.816 11.182 1.00 95.38 75 LYS A N 1
ATOM 620 C CA . LYS A 1 75 ? -7.318 9.120 11.068 1.00 95.38 75 LYS A CA 1
ATOM 621 C C . LYS A 1 75 ? -6.349 10.167 10.528 1.00 95.38 75 LYS A C 1
ATOM 623 O O . LYS A 1 75 ? -5.944 11.069 11.253 1.00 95.38 75 LYS A O 1
ATOM 628 N N . MET A 1 76 ? -5.938 10.007 9.277 1.00 95.88 76 MET A N 1
ATOM 629 C CA . MET A 1 76 ? -5.011 10.921 8.607 1.00 95.88 76 MET A CA 1
ATOM 630 C C . MET A 1 76 ? -5.380 11.079 7.133 1.00 95.88 76 MET A C 1
ATOM 632 O O . MET A 1 76 ? -6.144 10.285 6.583 1.00 95.88 76 MET A O 1
ATOM 636 N N . SER A 1 77 ? -4.854 12.117 6.490 1.00 97.06 77 SER A N 1
ATOM 637 C CA . SER A 1 77 ? -5.062 12.337 5.060 1.00 97.06 77 SER A CA 1
ATOM 638 C C . SER A 1 77 ? -4.391 11.248 4.214 1.00 97.06 77 SER A C 1
ATOM 640 O O . SER A 1 77 ? -3.469 10.558 4.656 1.00 97.06 77 SER A O 1
ATOM 642 N N . ILE A 1 78 ? -4.811 11.118 2.953 1.00 96.75 78 ILE A N 1
ATOM 643 C CA . ILE A 1 78 ? -4.202 10.177 1.997 1.00 96.75 78 ILE A CA 1
ATOM 644 C C . ILE A 1 78 ? -2.706 10.472 1.825 1.00 96.75 78 ILE A C 1
ATOM 646 O O . ILE A 1 78 ? -1.886 9.559 1.827 1.00 96.75 78 ILE A O 1
ATOM 650 N N . ASN A 1 79 ? -2.317 11.747 1.764 1.00 96.75 79 ASN A N 1
ATOM 651 C CA . ASN A 1 79 ? -0.909 12.131 1.643 1.00 96.75 79 ASN A CA 1
ATOM 652 C C . ASN A 1 79 ? -0.082 11.748 2.881 1.00 96.75 79 ASN A C 1
ATOM 654 O O . ASN A 1 79 ? 1.056 11.307 2.739 1.00 96.75 79 ASN A O 1
ATOM 658 N N . GLU A 1 80 ? -0.631 11.907 4.086 1.00 97.31 80 GLU A N 1
ATOM 659 C CA . GLU A 1 80 ? 0.027 11.464 5.325 1.00 97.31 80 GLU A CA 1
ATOM 660 C C . GLU A 1 80 ? 0.119 9.941 5.394 1.00 97.31 80 GLU A C 1
ATOM 662 O O . GLU A 1 80 ? 1.171 9.411 5.744 1.00 97.31 80 GLU A O 1
ATOM 667 N N . THR A 1 81 ? -0.937 9.248 4.964 1.00 96.38 81 THR A N 1
ATOM 668 C CA . THR A 1 81 ? -0.971 7.788 4.844 1.00 96.38 81 THR A CA 1
ATOM 669 C C . THR A 1 81 ? 0.162 7.305 3.944 1.00 96.38 81 THR A C 1
ATOM 671 O O . THR A 1 81 ? 0.983 6.500 4.367 1.00 96.38 81 THR A O 1
ATOM 674 N N . LEU A 1 82 ? 0.282 7.846 2.728 1.00 96.50 82 LEU A N 1
ATOM 675 C CA . LEU A 1 82 ? 1.337 7.461 1.784 1.00 96.50 82 LEU A CA 1
ATOM 676 C C . LEU A 1 82 ? 2.742 7.759 2.318 1.00 96.50 82 LEU A C 1
ATOM 678 O O . LEU A 1 82 ? 3.651 6.956 2.119 1.00 96.50 82 LEU A O 1
ATOM 682 N N . LYS A 1 83 ? 2.929 8.890 3.013 1.00 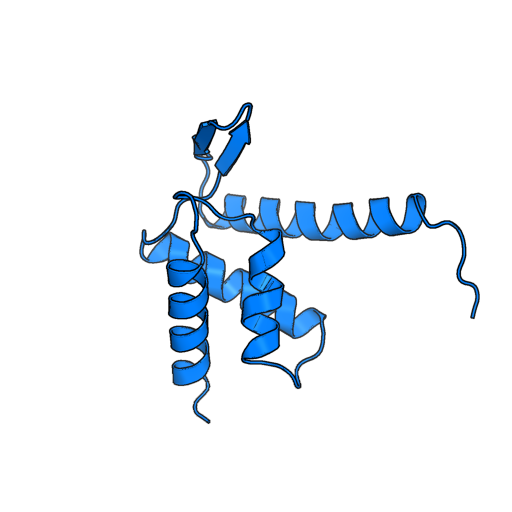95.88 83 LYS A N 1
ATOM 683 C CA . LYS A 1 83 ? 4.203 9.217 3.671 1.00 95.88 83 LYS A CA 1
ATOM 684 C C . LYS A 1 83 ? 4.555 8.199 4.753 1.00 95.88 83 LYS A C 1
ATOM 686 O O . LYS A 1 83 ? 5.704 7.767 4.801 1.00 95.88 83 LYS A O 1
ATOM 691 N N . ARG A 1 84 ? 3.585 7.804 5.583 1.00 95.00 84 ARG A N 1
ATOM 692 C CA . ARG A 1 84 ? 3.772 6.774 6.610 1.00 95.00 84 ARG A CA 1
ATOM 693 C C . ARG A 1 84 ? 4.152 5.436 5.980 1.00 95.00 84 ARG A C 1
ATOM 695 O O . ARG A 1 84 ? 5.199 4.907 6.318 1.00 95.00 84 ARG A O 1
ATOM 702 N N . ILE A 1 85 ? 3.391 4.966 4.990 1.00 93.69 85 ILE A N 1
ATOM 703 C CA . ILE A 1 85 ? 3.671 3.708 4.273 1.00 93.69 85 ILE A CA 1
ATOM 704 C C . ILE A 1 85 ? 5.076 3.717 3.671 1.00 93.69 85 ILE A C 1
ATOM 706 O O . ILE A 1 85 ? 5.836 2.767 3.842 1.00 93.69 85 ILE A O 1
ATOM 710 N N . LYS A 1 86 ? 5.444 4.810 2.992 1.00 93.56 86 LYS A N 1
ATOM 711 C CA . LYS A 1 86 ? 6.783 4.972 2.422 1.00 93.56 86 LYS A CA 1
ATOM 712 C C . LYS A 1 86 ? 7.868 4.895 3.502 1.00 93.56 86 LYS A C 1
ATOM 714 O O . LYS A 1 86 ? 8.844 4.175 3.319 1.00 93.56 86 LYS A O 1
ATOM 719 N N . SER A 1 87 ? 7.685 5.603 4.617 1.00 92.06 87 SER A N 1
ATOM 720 C CA . SER A 1 87 ? 8.615 5.573 5.751 1.00 92.06 87 SER A CA 1
ATOM 721 C C . SER A 1 87 ? 8.741 4.169 6.349 1.00 92.06 87 SER A C 1
ATOM 723 O O . SER A 1 87 ? 9.852 3.726 6.629 1.00 92.06 87 SER A O 1
ATOM 725 N N . ASP A 1 88 ? 7.630 3.454 6.520 1.00 89.69 88 ASP A N 1
ATOM 726 C CA . ASP A 1 88 ? 7.617 2.094 7.068 1.00 89.69 88 ASP A CA 1
ATOM 727 C C . ASP A 1 88 ? 8.387 1.128 6.152 1.00 89.69 88 ASP A C 1
ATOM 729 O O . ASP A 1 88 ? 9.227 0.356 6.618 1.00 89.69 88 ASP A O 1
ATOM 733 N N . TRP A 1 89 ? 8.192 1.231 4.833 1.00 88.44 89 TRP A N 1
ATOM 734 C CA . TRP A 1 89 ? 8.937 0.445 3.844 1.00 88.44 89 TRP A CA 1
ATOM 735 C C . TRP A 1 89 ? 10.440 0.749 3.843 1.00 88.44 89 TRP A C 1
ATOM 737 O O . TRP A 1 89 ? 11.257 -0.160 3.699 1.00 88.44 89 TRP A O 1
ATOM 747 N N . GLU A 1 90 ? 10.823 2.016 3.997 1.00 87.19 90 GLU A N 1
ATOM 748 C CA . GLU A 1 90 ? 12.229 2.431 4.060 1.00 87.19 90 GLU A CA 1
ATOM 749 C C . GLU A 1 90 ? 12.913 1.993 5.360 1.00 87.19 90 GLU A C 1
ATOM 751 O O . GLU A 1 90 ? 14.100 1.666 5.345 1.00 87.19 90 GLU A O 1
ATOM 756 N N . ASN A 1 91 ? 12.188 1.974 6.480 1.00 82.88 91 ASN A N 1
ATOM 757 C CA . ASN A 1 91 ? 12.746 1.598 7.777 1.00 82.88 91 ASN A CA 1
ATOM 758 C C . ASN A 1 91 ? 12.859 0.080 7.949 1.00 82.88 91 ASN A C 1
ATOM 760 O O . ASN A 1 91 ? 13.875 -0.382 8.457 1.00 82.88 91 ASN A O 1
ATOM 764 N N . LEU A 1 92 ? 11.922 -0.710 7.420 1.00 71.31 92 LEU A N 1
ATOM 765 C CA . LEU A 1 92 ? 12.060 -2.172 7.408 1.00 71.31 92 LEU A CA 1
ATOM 766 C C . LEU A 1 92 ? 13.280 -2.659 6.633 1.00 71.31 92 LEU A C 1
ATOM 768 O O . LEU A 1 92 ? 13.917 -3.628 7.035 1.00 71.31 92 LEU A O 1
ATOM 772 N N . LEU A 1 93 ? 13.636 -1.976 5.543 1.00 59.03 93 LEU A N 1
ATOM 773 C CA . LEU A 1 93 ? 14.865 -2.276 4.811 1.00 59.03 93 LEU A CA 1
ATOM 774 C C . LEU A 1 93 ? 16.109 -2.022 5.669 1.00 59.03 93 LEU A C 1
ATOM 776 O O . LEU A 1 93 ? 17.072 -2.776 5.570 1.00 59.03 93 LEU A O 1
ATOM 780 N N . LYS A 1 94 ? 16.091 -1.002 6.534 1.00 58.09 94 LYS A N 1
ATOM 781 C CA . LYS A 1 94 ? 17.200 -0.726 7.458 1.00 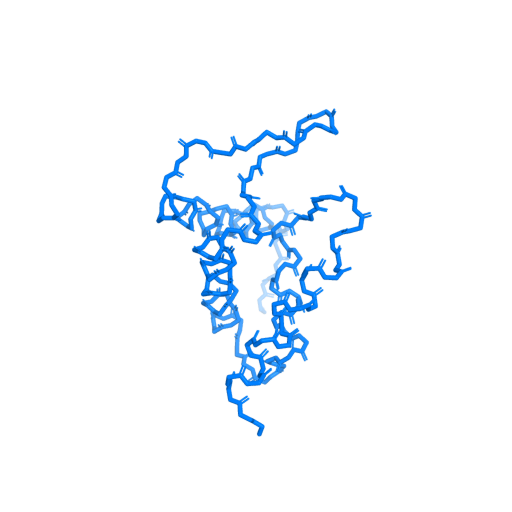58.09 94 LYS A CA 1
ATOM 782 C C . LYS A 1 94 ? 17.275 -1.779 8.558 1.00 58.09 94 LYS A C 1
ATOM 784 O O . LYS A 1 94 ? 18.364 -2.268 8.831 1.00 58.09 94 LYS A O 1
ATOM 789 N N . ASP A 1 95 ? 16.140 -2.180 9.123 1.00 52.56 95 ASP A N 1
ATOM 790 C CA . ASP A 1 95 ? 16.104 -3.190 10.185 1.00 52.56 95 ASP A CA 1
ATOM 791 C C . ASP A 1 95 ? 16.498 -4.583 9.668 1.00 52.56 95 ASP A C 1
ATOM 793 O O . ASP A 1 95 ? 17.224 -5.305 10.347 1.00 52.56 95 ASP A O 1
ATOM 797 N N . LEU A 1 96 ? 16.129 -4.939 8.432 1.00 48.31 96 LEU A N 1
ATOM 798 C CA . LEU A 1 96 ? 16.609 -6.156 7.764 1.00 48.31 96 LEU A CA 1
ATOM 799 C C . LEU A 1 96 ? 18.125 -6.126 7.514 1.00 48.31 96 LEU A C 1
ATOM 801 O O . LEU A 1 96 ? 18.791 -7.138 7.714 1.00 48.31 96 LEU A O 1
ATOM 805 N N . VAL A 1 97 ? 18.687 -4.976 7.127 1.00 51.88 97 VAL A N 1
ATOM 806 C CA . VAL A 1 97 ? 20.144 -4.803 6.958 1.00 51.88 97 VAL A CA 1
ATOM 807 C C . VAL A 1 97 ? 20.882 -4.884 8.300 1.00 51.88 97 VAL A C 1
ATOM 809 O O . VAL A 1 97 ? 21.987 -5.416 8.362 1.00 51.88 97 VAL A O 1
ATOM 812 N N . VAL A 1 98 ? 20.274 -4.399 9.386 1.00 50.66 98 VAL A N 1
ATOM 813 C CA . VAL A 1 98 ? 20.845 -4.468 10.741 1.00 50.66 98 VAL A CA 1
ATOM 814 C C . VAL A 1 98 ? 20.757 -5.884 11.324 1.00 50.66 98 VAL A C 1
ATOM 816 O O . VAL A 1 98 ? 21.694 -6.328 11.987 1.00 50.66 98 VAL A O 1
ATOM 819 N N . LEU A 1 99 ? 19.674 -6.620 11.053 1.00 42.88 99 LEU A N 1
ATOM 820 C CA . LEU A 1 99 ? 19.499 -8.011 11.489 1.00 42.88 99 LEU A CA 1
ATOM 821 C C . LEU A 1 99 ? 20.355 -9.002 10.681 1.00 42.88 99 LEU A C 1
ATOM 823 O O . LEU A 1 99 ? 20.777 -10.021 11.225 1.00 42.88 99 LEU A O 1
ATOM 827 N N . HIS A 1 100 ? 20.660 -8.692 9.418 1.00 41.00 100 HIS A N 1
ATOM 828 C CA . HIS A 1 100 ? 21.541 -9.477 8.547 1.00 41.00 100 HIS A CA 1
ATOM 829 C C . HIS A 1 100 ? 22.915 -8.826 8.359 1.00 41.00 100 HIS A C 1
ATOM 831 O O . HIS A 1 100 ? 23.386 -8.673 7.230 1.00 41.00 100 HIS A O 1
ATOM 837 N N . GLY A 1 101 ? 23.590 -8.456 9.453 1.00 44.84 101 G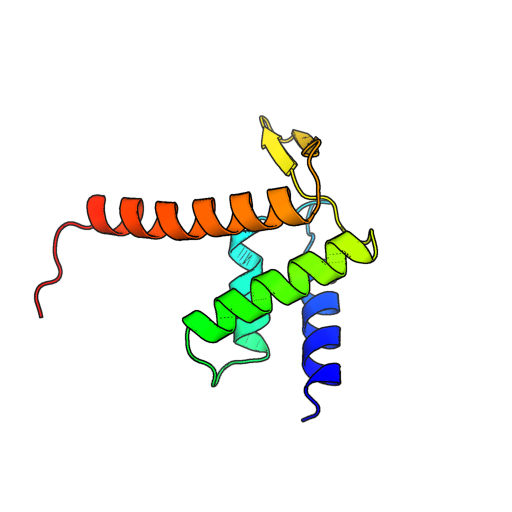LY A N 1
ATOM 838 C CA . GLY A 1 101 ? 25.013 -8.122 9.382 1.00 44.84 101 GLY A CA 1
ATOM 839 C C . GLY A 1 101 ? 25.761 -9.170 8.542 1.00 44.84 101 GLY A C 1
ATOM 840 O O . GLY A 1 101 ? 25.714 -10.345 8.886 1.00 44.84 101 GLY A O 1
ATOM 841 N N . PHE A 1 102 ? 26.431 -8.715 7.472 1.00 41.59 102 PHE A N 1
ATOM 842 C CA . PHE A 1 102 ? 27.118 -9.462 6.396 1.00 41.59 102 PHE A CA 1
ATOM 843 C C . PHE A 1 102 ? 26.302 -9.839 5.144 1.00 41.59 102 PHE A C 1
ATOM 845 O O . PHE A 1 102 ? 25.639 -10.866 5.104 1.00 41.59 102 PHE A O 1
ATOM 852 N N . PHE A 1 103 ? 26.573 -9.114 4.052 1.00 37.94 103 PHE A N 1
ATOM 853 C CA . PHE A 1 103 ? 27.205 -9.690 2.853 1.00 37.94 103 PHE A CA 1
ATOM 854 C C . PHE A 1 103 ? 28.200 -8.659 2.283 1.00 37.94 103 PHE A C 1
ATOM 856 O O . PHE A 1 103 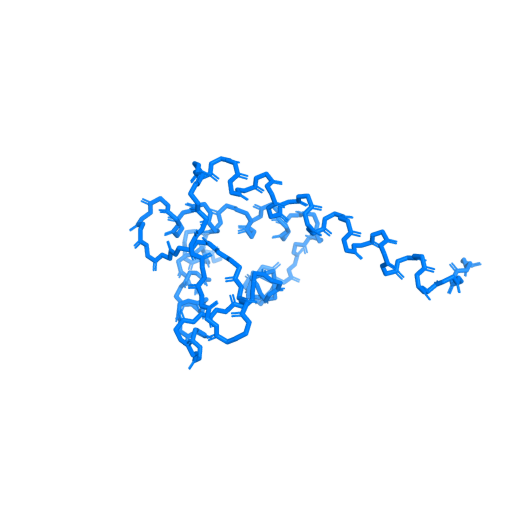? 27.761 -7.665 1.703 1.00 37.94 103 PHE A O 1
ATOM 863 N N . PRO A 1 104 ? 29.526 -8.815 2.471 1.00 37.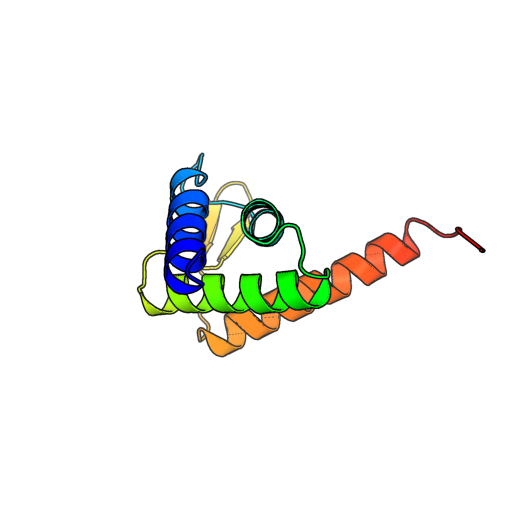44 104 PRO A N 1
ATOM 864 C CA . PRO A 1 104 ? 30.479 -8.122 1.618 1.00 37.44 104 PRO A CA 1
ATOM 865 C C . PRO A 1 104 ? 30.382 -8.713 0.204 1.00 37.44 104 PRO A C 1
ATOM 867 O O . PRO A 1 104 ? 30.101 -9.904 0.045 1.00 37.44 104 PRO A O 1
ATOM 870 N N . ALA A 1 105 ? 30.575 -7.850 -0.793 1.00 42.62 105 ALA A N 1
ATOM 871 C CA . ALA A 1 105 ? 30.854 -8.256 -2.167 1.00 42.62 105 ALA A CA 1
ATOM 872 C C . ALA A 1 105 ? 32.125 -9.116 -2.252 1.00 42.62 105 ALA A C 1
ATOM 874 O O . ALA A 1 105 ? 33.009 -8.946 -1.377 1.00 42.62 105 ALA A O 1
#

Sequence (105 aa):
MDKDILFEKTKLAILAYCIEDWTSLYFVPSFVEQFYRFEDSELIKIKSLAIIKNLLDEKLVVAGDLINNKFIPWKMSINETLKRIKSDWENLLKDLVVLHGFFPA

pLDDT: mean 84.57, std 15.86, range [37.44, 97.31]

Foldseek 3Di:
DDPVVLLVQLLVVLLVPCPPVDDDLVCLLVSLCVSVVPDDPVVSLVSSLVSQLVCVVVVVDFDADQDPNDGDGDPDDSVVVSVVSVVVVVVVVVVVCVVPPDDDD

Secondary structure (DSSP, 8-state):
--HHHHHHHHHHHHHHT-TTS---GGGHHHHHHHHSTTS-HHHHHHHHHHHHHHHHHTTS---EEEETTEEEE--S-HHHHHHHHHHHHHHHHHHHHHHT-----

Radius of gyration: 14.97 Å; chains: 1; bounding box: 43×25×42 Å